Protein AF-A0A816BZ92-F1 (afdb_monomer_lite)

InterPro domains:
  IPR004875 DDE superfamily endonuclease domain [PF03184] (1-74)
  IPR050863 Centromere and Transposable Element-Derived Protein [PTHR19303] (2-108)

Organism: NCBI:txid392030

Sequence (137 aa):
MPPNTTSLIQPLDQGIIRTAKAHYRTQVMRKMLQAINDGTSIINYAKSIDILKALHMLKRAWFLVSPATIENCFRKAGFPVIDKTSNVNEMQMVLDVSEFDEAIQEEDFEAFVDCDKEAECFGNLTDDEICDSVKLN

Structure (mmCIF, N/CA/C/O backbone):
data_AF-A0A816BZ92-F1
#
_entry.id   AF-A0A816BZ92-F1
#
loop_
_atom_site.group_PDB
_atom_site.id
_atom_site.type_symbol
_atom_site.label_atom_id
_atom_site.label_alt_id
_atom_site.label_comp_id
_atom_site.label_asym_id
_atom_site.label_entity_id
_atom_site.label_seq_id
_atom_site.pdbx_PDB_ins_code
_atom_site.Cartn_x
_atom_site.Cartn_y
_atom_site.Cartn_z
_atom_site.occupancy
_atom_site.B_iso_or_equiv
_atom_site.auth_seq_id
_atom_site.auth_comp_id
_atom_site.auth_asym_id
_atom_site.auth_atom_id
_atom_site.pdbx_PDB_model_num
ATOM 1 N N . MET A 1 1 ? 24.038 0.242 -3.622 1.00 60.00 1 MET A N 1
ATOM 2 C CA . MET A 1 1 ? 23.561 1.275 -4.575 1.00 60.00 1 MET A CA 1
ATOM 3 C C . MET A 1 1 ? 24.402 2.530 -4.411 1.00 60.00 1 MET A C 1
ATOM 5 O O . MET A 1 1 ? 24.767 2.809 -3.274 1.00 60.00 1 MET A O 1
ATOM 9 N N . PRO A 1 2 ? 24.701 3.288 -5.482 1.00 72.12 2 PRO A N 1
ATOM 10 C CA . PRO A 1 2 ? 25.348 4.586 -5.334 1.00 72.12 2 PRO A CA 1
ATOM 11 C C . PRO A 1 2 ? 24.496 5.505 -4.439 1.00 72.12 2 PRO A C 1
ATOM 13 O O . PRO A 1 2 ? 23.262 5.472 -4.555 1.00 72.12 2 PRO A O 1
ATOM 16 N N . PRO A 1 3 ? 25.104 6.330 -3.572 1.00 68.12 3 PRO A N 1
ATOM 17 C CA . PRO A 1 3 ? 24.366 7.282 -2.745 1.00 68.12 3 PRO A CA 1
ATOM 18 C C . PRO A 1 3 ? 23.423 8.152 -3.592 1.00 68.12 3 PRO A C 1
ATOM 20 O O . PRO A 1 3 ? 23.765 8.540 -4.706 1.00 68.12 3 PRO A O 1
ATOM 23 N N . ASN A 1 4 ? 22.230 8.463 -3.072 1.00 71.50 4 ASN A N 1
ATOM 24 C CA . ASN A 1 4 ? 21.232 9.350 -3.700 1.00 71.50 4 ASN A CA 1
ATOM 25 C C . ASN A 1 4 ? 20.627 8.883 -5.041 1.00 71.50 4 ASN A C 1
ATOM 27 O O . ASN A 1 4 ? 19.987 9.673 -5.731 1.00 71.50 4 ASN A O 1
ATOM 31 N N . THR A 1 5 ? 20.769 7.607 -5.409 1.00 76.44 5 THR A N 1
ATOM 32 C CA . THR A 1 5 ? 20.191 7.068 -6.661 1.00 76.44 5 THR A CA 1
ATOM 33 C C . THR A 1 5 ? 18.916 6.250 -6.464 1.00 76.44 5 THR A C 1
ATOM 35 O O . THR A 1 5 ? 18.318 5.798 -7.440 1.00 76.44 5 THR A O 1
ATOM 38 N N . THR A 1 6 ? 18.458 6.090 -5.220 1.00 76.50 6 THR A N 1
ATOM 39 C CA . THR A 1 6 ? 17.289 5.278 -4.848 1.00 76.50 6 THR A CA 1
ATOM 40 C C . THR A 1 6 ? 16.041 5.641 -5.649 1.00 76.50 6 THR A C 1
ATOM 42 O O . THR A 1 6 ? 15.473 4.787 -6.323 1.00 76.50 6 THR A O 1
ATOM 45 N N . SER A 1 7 ? 15.692 6.928 -5.709 1.00 75.88 7 SER A N 1
ATOM 46 C CA . SER A 1 7 ? 14.534 7.411 -6.474 1.00 75.88 7 SER A CA 1
ATOM 47 C C . SER A 1 7 ? 14.661 7.243 -7.989 1.00 75.88 7 SER A C 1
ATOM 49 O O . SER A 1 7 ? 13.648 7.255 -8.683 1.00 75.88 7 SER A O 1
ATOM 51 N N . LEU A 1 8 ? 15.884 7.108 -8.508 1.00 77.69 8 LEU A N 1
ATOM 52 C CA . LEU A 1 8 ? 16.151 6.964 -9.936 1.00 77.69 8 LEU A CA 1
ATOM 53 C C . LEU A 1 8 ? 16.091 5.501 -10.368 1.00 77.69 8 LEU A C 1
ATOM 55 O O . LEU A 1 8 ? 15.481 5.199 -11.388 1.00 77.69 8 LEU A O 1
ATOM 59 N N . ILE A 1 9 ? 16.698 4.602 -9.595 1.00 83.50 9 ILE A N 1
ATOM 60 C CA . ILE A 1 9 ? 16.943 3.218 -10.018 1.00 83.50 9 ILE A CA 1
ATOM 61 C C . ILE A 1 9 ? 15.914 2.247 -9.422 1.00 83.50 9 ILE A C 1
ATOM 63 O O . ILE A 1 9 ? 15.698 1.179 -9.985 1.00 83.50 9 ILE A O 1
ATOM 67 N N . GLN A 1 10 ? 15.239 2.583 -8.315 1.00 89.06 10 GLN A N 1
ATOM 68 C CA . GLN A 1 10 ? 14.272 1.669 -7.698 1.00 89.06 10 GLN A CA 1
ATOM 69 C C . GLN A 1 10 ? 12.849 1.888 -8.243 1.00 89.06 10 GLN A C 1
ATOM 71 O O . GLN A 1 10 ? 12.252 2.943 -8.011 1.00 89.06 10 GLN A O 1
ATOM 76 N N . PRO A 1 11 ? 12.232 0.887 -8.908 1.00 89.81 11 PRO A N 1
ATOM 77 C CA . PRO A 1 11 ? 10.866 1.000 -9.432 1.00 89.81 11 PRO A CA 1
ATOM 78 C C . PRO A 1 11 ? 9.824 1.324 -8.355 1.00 89.81 11 PRO A C 1
ATOM 80 O O . PRO A 1 11 ? 8.824 1.993 -8.622 1.00 89.81 11 PRO A O 1
ATOM 83 N N . LEU A 1 12 ? 10.058 0.868 -7.121 1.00 93.12 12 LEU A N 1
ATOM 84 C CA . LEU A 1 12 ? 9.176 1.140 -5.991 1.00 93.12 12 LEU A CA 1
ATOM 85 C C . LEU A 1 12 ? 9.065 2.643 -5.693 1.00 93.12 12 LEU A C 1
ATOM 87 O O . LEU A 1 12 ? 7.954 3.151 -5.481 1.00 93.12 12 LEU A O 1
ATOM 91 N N . ASP A 1 13 ? 10.189 3.354 -5.775 1.00 92.94 13 ASP A N 1
ATOM 92 C CA . ASP A 1 13 ? 10.278 4.801 -5.578 1.00 92.94 13 ASP A CA 1
ATOM 93 C C . ASP A 1 13 ? 9.870 5.606 -6.819 1.00 92.94 13 ASP A C 1
ATOM 95 O O . ASP A 1 13 ? 9.495 6.774 -6.701 1.00 92.94 13 ASP A O 1
ATOM 99 N N . GLN A 1 14 ? 9.800 4.969 -7.993 1.00 92.50 14 GLN A N 1
ATOM 100 C CA . GLN A 1 14 ? 9.314 5.582 -9.239 1.00 92.50 14 GLN A CA 1
ATOM 101 C C . GLN A 1 14 ? 7.789 5.777 -9.303 1.00 92.50 14 GLN A C 1
ATOM 103 O O . GLN A 1 14 ? 7.260 6.311 -10.284 1.00 92.50 14 GLN A O 1
ATOM 108 N N . GLY A 1 15 ? 7.064 5.400 -8.246 1.00 93.75 15 GLY A N 1
ATOM 109 C CA . GLY A 1 15 ? 5.652 5.744 -8.084 1.00 93.75 15 GLY A CA 1
ATOM 110 C C . GLY A 1 15 ? 4.762 4.628 -7.554 1.00 93.75 15 GLY A C 1
ATOM 111 O O . GLY A 1 15 ? 3.620 4.919 -7.189 1.00 93.75 15 GLY A O 1
ATOM 112 N N . ILE A 1 16 ? 5.254 3.391 -7.448 1.00 96.31 16 ILE A N 1
ATOM 113 C CA . ILE A 1 16 ? 4.469 2.259 -6.928 1.00 96.31 16 ILE A CA 1
ATOM 114 C C . ILE A 1 16 ? 4.083 2.518 -5.466 1.00 96.31 16 ILE A C 1
ATOM 116 O O . ILE A 1 16 ? 2.893 2.540 -5.141 1.00 96.31 16 ILE A O 1
ATOM 120 N N . ILE A 1 17 ? 5.058 2.830 -4.599 1.00 95.56 17 ILE A N 1
ATOM 121 C CA . ILE A 1 17 ? 4.807 3.136 -3.178 1.00 95.56 17 ILE A CA 1
ATOM 122 C C . ILE A 1 17 ? 3.865 4.334 -3.043 1.00 95.56 17 ILE A C 1
ATOM 124 O O . ILE A 1 17 ? 2.924 4.318 -2.244 1.00 95.56 17 ILE A O 1
ATOM 128 N N . ARG A 1 18 ? 4.094 5.386 -3.838 1.00 96.19 18 ARG A N 1
ATOM 129 C CA . ARG A 1 18 ? 3.253 6.590 -3.837 1.00 96.19 18 ARG A CA 1
ATOM 130 C C . ARG A 1 18 ? 1.801 6.255 -4.183 1.00 96.19 18 ARG A C 1
ATOM 132 O O . ARG A 1 18 ? 0.893 6.732 -3.502 1.00 96.19 18 ARG A O 1
ATOM 139 N N . THR A 1 19 ? 1.587 5.444 -5.214 1.00 97.62 19 THR A N 1
ATOM 140 C CA . THR A 1 19 ? 0.253 5.065 -5.699 1.00 97.62 19 THR A CA 1
ATOM 141 C C . THR A 1 19 ? -0.470 4.184 -4.681 1.00 97.62 19 THR A C 1
ATOM 143 O O . THR A 1 19 ? -1.610 4.478 -4.320 1.00 97.62 19 THR A O 1
ATOM 146 N N . ALA A 1 20 ? 0.213 3.183 -4.119 1.00 97.81 20 ALA A N 1
ATOM 147 C CA . ALA A 1 20 ? -0.335 2.341 -3.057 1.00 97.81 20 ALA A CA 1
ATOM 148 C C . ALA A 1 20 ? -0.733 3.168 -1.817 1.00 97.81 20 ALA A C 1
ATOM 150 O O . ALA A 1 20 ? -1.857 3.053 -1.324 1.00 97.81 20 ALA A O 1
ATOM 151 N N . LYS A 1 21 ? 0.137 4.083 -1.355 1.00 97.50 21 LYS A N 1
ATOM 152 C CA . LYS A 1 21 ? -0.165 5.000 -0.236 1.00 97.50 21 LYS A CA 1
ATOM 153 C C . LYS A 1 21 ? -1.371 5.895 -0.533 1.00 97.50 21 LYS A C 1
ATOM 155 O O . LYS A 1 21 ? -2.189 6.126 0.360 1.00 97.50 21 LYS A O 1
ATOM 160 N N . ALA A 1 22 ? -1.499 6.397 -1.762 1.00 98.19 22 ALA A N 1
ATOM 161 C CA . ALA A 1 22 ? -2.643 7.207 -2.169 1.00 98.19 22 ALA A CA 1
ATOM 162 C C . ALA A 1 22 ? -3.949 6.402 -2.093 1.00 98.19 22 ALA A C 1
ATOM 164 O O . ALA A 1 22 ? -4.893 6.841 -1.435 1.00 98.19 22 ALA A O 1
ATOM 165 N N . HIS A 1 23 ? -3.979 5.196 -2.669 1.00 98.38 23 HIS A N 1
ATOM 166 C CA . HIS A 1 23 ? -5.149 4.320 -2.599 1.00 98.38 23 HIS A CA 1
ATOM 167 C C . HIS A 1 23 ? -5.511 3.939 -1.164 1.00 98.38 23 HIS A C 1
ATOM 169 O O . HIS A 1 23 ? -6.688 4.001 -0.808 1.00 98.38 23 HIS A O 1
ATOM 175 N N . TYR A 1 24 ? -4.525 3.620 -0.322 1.00 98.25 24 TYR A N 1
ATOM 176 C CA . TYR A 1 24 ? -4.748 3.332 1.094 1.00 98.25 24 TYR A CA 1
ATOM 177 C C . TYR A 1 24 ? -5.433 4.507 1.803 1.00 98.25 24 TYR A C 1
ATOM 179 O O . TYR A 1 24 ? -6.480 4.335 2.426 1.00 98.25 24 TYR A O 1
ATOM 187 N N . ARG A 1 25 ? -4.906 5.729 1.640 1.00 97.38 25 ARG A N 1
ATOM 188 C CA . ARG A 1 25 ? -5.496 6.942 2.231 1.00 97.38 25 ARG A CA 1
ATOM 189 C C . ARG A 1 25 ? -6.922 7.182 1.735 1.00 97.38 25 ARG A C 1
ATOM 191 O O . ARG A 1 25 ? -7.786 7.533 2.533 1.00 97.38 25 ARG A O 1
ATOM 198 N N . THR A 1 26 ? -7.200 6.945 0.452 1.00 97.31 26 THR A N 1
ATOM 199 C CA . THR A 1 26 ? -8.569 7.024 -0.080 1.00 97.31 26 THR A CA 1
ATOM 200 C C . THR A 1 26 ? -9.500 6.004 0.580 1.00 97.31 26 THR A C 1
ATOM 202 O O . THR A 1 26 ? -10.643 6.342 0.881 1.00 97.31 26 THR A O 1
ATOM 205 N N . GLN A 1 27 ? -9.045 4.771 0.827 1.00 95.94 27 GLN A N 1
ATOM 206 C CA . GLN A 1 27 ? -9.847 3.757 1.526 1.00 95.94 27 GLN A CA 1
ATOM 207 C C . GLN A 1 27 ? -10.151 4.170 2.969 1.00 95.94 27 GLN A C 1
ATOM 209 O O . GLN A 1 27 ? -11.310 4.110 3.377 1.00 95.94 27 GLN A O 1
ATOM 214 N N . VAL A 1 28 ? -9.146 4.660 3.705 1.00 95.69 28 VAL A N 1
ATOM 215 C CA . VAL A 1 28 ? -9.327 5.183 5.069 1.00 95.69 28 VAL A CA 1
ATOM 216 C C . VAL A 1 28 ? -10.387 6.286 5.083 1.00 95.69 28 VAL A C 1
ATOM 218 O O . VAL A 1 28 ? -11.333 6.208 5.861 1.00 95.69 28 VAL A O 1
ATOM 221 N N . MET A 1 29 ? -10.287 7.262 4.176 1.00 95.81 29 MET A N 1
ATOM 222 C CA . MET A 1 29 ? -11.245 8.371 4.093 1.00 95.81 29 MET A CA 1
ATOM 223 C C . MET A 1 29 ? -12.661 7.902 3.753 1.00 95.81 29 MET A C 1
ATOM 225 O O . MET A 1 29 ? -13.619 8.340 4.381 1.00 95.81 29 MET A O 1
ATOM 229 N N . ARG A 1 30 ? -12.814 6.970 2.804 1.00 95.25 30 ARG A N 1
ATOM 230 C CA . ARG A 1 30 ? -14.126 6.394 2.469 1.00 95.25 30 ARG A CA 1
ATOM 231 C C . ARG A 1 30 ? -14.765 5.704 3.667 1.00 95.25 30 ARG A C 1
ATOM 233 O O . ARG A 1 30 ? -15.953 5.886 3.910 1.00 95.25 30 ARG A O 1
ATOM 240 N N . LYS A 1 31 ? -13.982 4.934 4.421 1.00 94.44 31 LYS A N 1
ATOM 241 C CA . LYS A 1 31 ? -14.478 4.245 5.612 1.00 94.44 31 LYS A CA 1
ATOM 242 C C . LYS A 1 31 ? -14.788 5.203 6.759 1.00 94.44 31 LYS A C 1
ATOM 244 O O . LYS A 1 31 ? -15.788 5.006 7.434 1.00 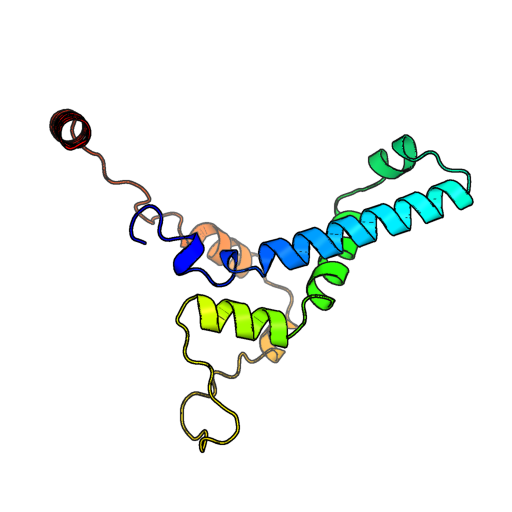94.44 31 LYS A O 1
ATOM 249 N N . MET A 1 32 ? -13.996 6.261 6.930 1.00 95.00 32 MET A N 1
ATOM 250 C CA . MET A 1 32 ? -14.304 7.341 7.871 1.00 95.00 32 MET A CA 1
ATOM 251 C C . MET A 1 32 ? -15.631 8.021 7.532 1.00 95.00 32 MET A C 1
ATOM 253 O O . MET A 1 32 ? -16.467 8.172 8.412 1.00 95.00 32 MET A O 1
ATOM 257 N N . LEU A 1 33 ? -15.852 8.384 6.265 1.00 95.94 33 LEU A N 1
ATOM 258 C CA . LEU A 1 33 ? -17.114 8.983 5.818 1.00 95.94 33 LEU A CA 1
ATOM 259 C C . LEU A 1 33 ? -18.306 8.048 6.044 1.00 95.94 33 LEU A C 1
ATOM 261 O O . LEU A 1 33 ? -19.353 8.4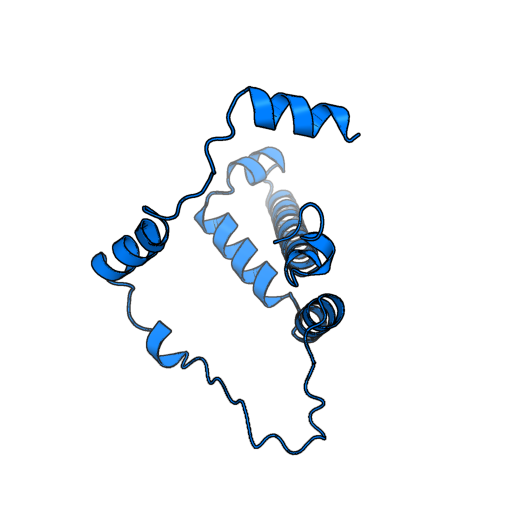92 6.506 1.00 95.94 33 LEU A O 1
ATOM 265 N N . GLN A 1 34 ? -18.135 6.753 5.765 1.00 95.44 34 GLN A N 1
ATOM 266 C CA . GLN A 1 34 ? -19.153 5.746 6.057 1.00 95.44 34 GLN A CA 1
ATOM 267 C C . GLN A 1 34 ? -19.463 5.691 7.561 1.00 95.44 34 GLN A C 1
ATOM 269 O O . GL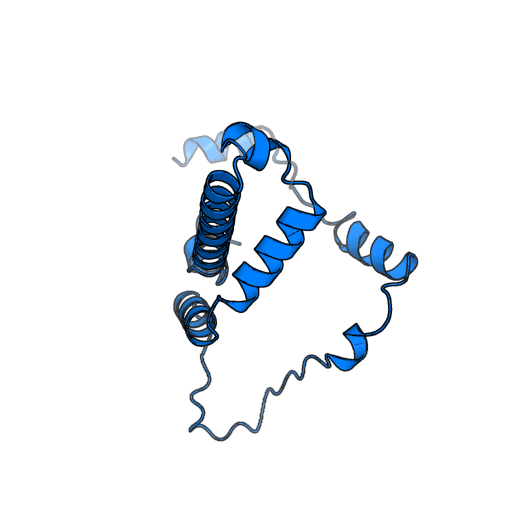N A 1 34 ? -20.620 5.772 7.948 1.00 95.44 34 GLN A O 1
ATOM 274 N N . ALA A 1 35 ? -18.435 5.653 8.410 1.00 94.19 35 ALA A N 1
ATOM 275 C CA . ALA A 1 35 ? -18.604 5.610 9.857 1.00 94.19 35 ALA A CA 1
ATOM 276 C C . ALA A 1 35 ? -19.329 6.848 10.412 1.00 94.19 35 ALA 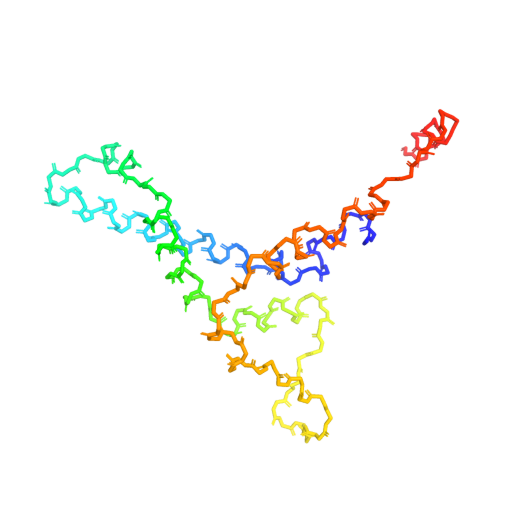A C 1
ATOM 278 O O . ALA A 1 35 ? -20.136 6.710 11.325 1.00 94.19 35 ALA A O 1
ATOM 279 N N . ILE A 1 36 ? -19.088 8.037 9.843 1.00 95.56 36 ILE A N 1
ATOM 280 C CA . ILE A 1 36 ? -19.830 9.261 10.193 1.00 95.56 36 ILE A CA 1
ATOM 281 C C . ILE A 1 36 ? -21.316 9.104 9.879 1.00 95.56 36 ILE A C 1
ATOM 283 O O . ILE A 1 36 ? -22.147 9.436 10.722 1.00 95.56 36 ILE A O 1
ATOM 287 N N . ASN A 1 37 ? -21.650 8.588 8.693 1.00 95.81 37 ASN A N 1
ATOM 288 C CA . ASN A 1 37 ? -23.042 8.336 8.317 1.00 95.81 37 ASN A CA 1
ATOM 289 C C . ASN A 1 37 ? -23.707 7.315 9.253 1.00 95.81 37 ASN A C 1
ATOM 291 O O . ASN A 1 37 ? -24.890 7.445 9.551 1.00 95.81 37 ASN A O 1
ATOM 295 N N . ASP A 1 38 ? -22.928 6.363 9.768 1.00 95.06 38 ASP A N 1
ATOM 296 C CA . ASP A 1 38 ? -23.365 5.359 10.741 1.00 95.06 38 ASP A CA 1
ATOM 297 C C . ASP A 1 38 ? -23.360 5.890 12.199 1.00 95.06 38 ASP A C 1
ATOM 299 O O . ASP A 1 38 ? -23.573 5.132 13.145 1.00 95.06 38 ASP A O 1
ATOM 303 N N . GLY A 1 39 ? -23.108 7.189 12.414 1.00 95.06 39 GLY A N 1
ATOM 304 C CA . GLY A 1 39 ? -23.163 7.851 13.726 1.00 95.06 39 GLY A CA 1
ATOM 305 C C . GLY A 1 39 ? -21.872 7.790 14.553 1.00 95.06 39 GLY A C 1
ATOM 306 O O . GLY A 1 39 ? -21.850 8.215 15.708 1.00 95.06 39 GLY A O 1
ATOM 307 N N . THR A 1 40 ? -20.772 7.294 13.985 1.00 95.31 40 THR A N 1
ATOM 308 C CA . THR A 1 40 ? -19.458 7.228 14.640 1.00 95.31 40 THR A CA 1
ATOM 309 C C . THR A 1 40 ? -18.608 8.450 14.289 1.00 95.31 40 THR A C 1
ATOM 311 O O . THR A 1 40 ? -18.429 8.794 13.124 1.00 95.31 40 THR A O 1
ATOM 314 N N . SER A 1 41 ? -18.003 9.102 15.286 1.00 94.56 41 SER A N 1
ATOM 315 C CA . SER A 1 41 ? -17.101 10.234 15.028 1.00 94.56 41 SER A CA 1
ATOM 316 C C . SER A 1 41 ? -15.820 9.804 14.297 1.00 94.56 41 SER A C 1
ATOM 318 O O . SER A 1 41 ? -15.318 8.695 14.492 1.00 94.56 41 SER A O 1
ATOM 320 N N . ILE A 1 42 ? -15.224 10.716 13.518 1.00 93.25 42 ILE A N 1
ATOM 321 C CA . ILE A 1 42 ? -13.950 10.476 12.810 1.00 93.25 42 ILE A CA 1
ATOM 322 C C . ILE A 1 42 ? -12.854 10.015 13.777 1.00 93.25 42 ILE A C 1
ATOM 324 O O . ILE A 1 42 ? -12.109 9.087 13.472 1.00 93.25 42 ILE A O 1
ATOM 328 N N . ILE A 1 43 ? -12.768 10.650 14.950 1.00 94.56 43 ILE A N 1
ATOM 329 C CA . ILE A 1 43 ? -11.748 10.353 15.964 1.00 94.56 43 ILE A CA 1
ATOM 330 C C . ILE A 1 43 ? -11.930 8.930 16.502 1.00 94.56 43 ILE A C 1
ATOM 332 O O . ILE A 1 43 ? -10.954 8.191 16.625 1.00 94.56 43 ILE A O 1
ATOM 336 N N . ASN A 1 44 ? -13.170 8.528 16.792 1.00 94.62 44 ASN A N 1
ATOM 337 C CA . ASN A 1 44 ? -13.462 7.187 17.298 1.00 94.62 44 ASN A CA 1
ATOM 338 C C . ASN A 1 44 ? -13.202 6.128 16.227 1.00 94.62 44 ASN A C 1
ATOM 340 O O . ASN A 1 44 ? -12.582 5.106 16.519 1.00 94.62 44 ASN A O 1
ATOM 344 N N . TYR A 1 45 ? -13.592 6.397 14.978 1.00 95.12 45 TYR A N 1
ATOM 345 C CA . TYR A 1 45 ? -13.284 5.495 13.875 1.00 95.12 45 TYR A CA 1
ATOM 346 C C . TYR A 1 45 ? -11.770 5.348 13.678 1.00 95.12 45 TYR A C 1
ATOM 348 O O . TYR A 1 45 ? -11.285 4.221 13.597 1.00 95.12 45 TYR A O 1
ATOM 356 N N . ALA A 1 46 ? -11.013 6.452 13.664 1.00 93.56 46 ALA A N 1
ATOM 357 C CA . ALA A 1 46 ? -9.557 6.434 13.510 1.00 93.56 46 ALA A CA 1
ATOM 358 C C . ALA A 1 46 ? -8.874 5.563 14.575 1.00 93.56 46 ALA A C 1
ATOM 360 O O . ALA A 1 46 ? -8.019 4.748 14.243 1.00 93.56 46 ALA A O 1
ATOM 361 N N . LYS A 1 47 ? -9.299 5.686 15.840 1.00 95.56 47 LYS A N 1
ATOM 362 C CA . LYS A 1 47 ? -8.797 4.867 16.956 1.00 95.56 47 LYS A CA 1
ATOM 363 C C . LYS A 1 47 ? -9.167 3.387 16.843 1.00 95.56 47 LYS A C 1
ATOM 365 O O . LYS A 1 47 ? -8.498 2.554 17.437 1.00 95.56 47 LYS A O 1
ATOM 370 N N . SER A 1 48 ? -10.221 3.058 16.098 1.00 95.06 48 SER A N 1
ATOM 371 C CA . SER A 1 48 ? -10.672 1.677 15.898 1.00 95.06 48 SER A CA 1
ATOM 372 C C . SER A 1 48 ? -9.909 0.926 14.800 1.00 95.06 48 SER A C 1
ATOM 374 O O . SER A 1 48 ? -10.180 -0.258 14.589 1.00 95.06 48 SER A O 1
ATOM 376 N N . ILE A 1 49 ? -9.021 1.597 14.054 1.00 95.69 49 ILE A N 1
ATOM 377 C CA . ILE A 1 49 ? -8.224 0.967 12.996 1.00 95.69 49 ILE A CA 1
ATOM 378 C C . ILE A 1 49 ? -7.109 0.145 13.650 1.00 95.69 49 ILE A C 1
ATOM 380 O O . ILE A 1 49 ? -6.060 0.670 14.011 1.00 95.69 49 ILE A O 1
ATOM 384 N N . ASP A 1 50 ? -7.354 -1.153 13.787 1.00 96.56 50 ASP A N 1
ATOM 385 C CA . ASP A 1 50 ? -6.358 -2.150 14.169 1.00 96.56 50 ASP A CA 1
ATOM 386 C C . ASP A 1 50 ? -5.510 -2.613 12.964 1.00 96.56 50 ASP A C 1
ATOM 388 O O . ASP A 1 50 ? -5.753 -2.237 11.808 1.00 96.56 50 ASP A O 1
ATOM 392 N N . ILE A 1 51 ? -4.498 -3.444 13.238 1.00 97.50 51 ILE A N 1
ATOM 393 C CA . ILE A 1 51 ? -3.582 -3.984 12.222 1.00 97.50 51 ILE A CA 1
ATOM 394 C C . ILE A 1 51 ? -4.347 -4.788 11.162 1.00 97.50 51 ILE A C 1
ATOM 396 O O . ILE A 1 51 ? -4.065 -4.646 9.975 1.00 97.50 51 ILE A O 1
ATOM 400 N N . LEU A 1 52 ? -5.353 -5.576 11.550 1.00 96.19 52 LEU A N 1
ATOM 401 C CA . LEU A 1 52 ? -6.127 -6.393 10.613 1.00 96.19 52 LEU A CA 1
ATOM 402 C C . LEU A 1 52 ? -6.908 -5.521 9.616 1.00 96.19 52 LEU A C 1
ATOM 404 O O . LEU A 1 52 ? -6.893 -5.768 8.408 1.00 96.19 52 LEU A O 1
ATOM 408 N N . LYS A 1 53 ? -7.562 -4.457 10.090 1.00 95.44 53 LYS A N 1
ATOM 409 C CA . LYS A 1 53 ? -8.238 -3.472 9.234 1.00 95.44 53 LYS A CA 1
ATOM 410 C C . LYS A 1 53 ? -7.244 -2.748 8.335 1.00 95.44 53 LYS A C 1
ATOM 412 O O . LYS A 1 53 ? -7.527 -2.567 7.148 1.00 95.44 53 LYS A O 1
ATOM 417 N N . ALA A 1 54 ? -6.091 -2.351 8.873 1.00 96.38 54 ALA A N 1
ATOM 418 C CA . ALA A 1 54 ? -5.032 -1.718 8.095 1.00 96.38 54 ALA A CA 1
ATOM 419 C C . ALA A 1 54 ? -4.531 -2.637 6.968 1.00 96.38 54 ALA A C 1
ATOM 421 O O . ALA A 1 54 ? -4.459 -2.197 5.821 1.00 96.38 54 ALA A O 1
ATOM 422 N N . LEU A 1 55 ? -4.293 -3.921 7.253 1.00 97.38 55 LEU A N 1
ATOM 423 C CA . LEU A 1 55 ? -3.888 -4.923 6.264 1.00 97.38 55 LEU A CA 1
ATOM 424 C C . LEU A 1 55 ? -4.949 -5.126 5.181 1.00 97.38 55 LEU A C 1
ATOM 426 O O . LEU A 1 55 ? -4.617 -5.135 3.998 1.00 97.38 55 LEU A O 1
ATOM 430 N N . HIS A 1 56 ? -6.233 -5.203 5.538 1.00 96.81 56 HIS A N 1
ATOM 431 C CA . HIS A 1 56 ? -7.306 -5.280 4.542 1.00 96.81 56 HIS A CA 1
ATOM 432 C C . HIS A 1 56 ? -7.357 -4.043 3.632 1.00 96.81 56 HIS A C 1
ATOM 434 O O . HIS A 1 56 ? -7.523 -4.170 2.414 1.00 96.81 56 HIS A O 1
ATOM 440 N N . MET A 1 57 ? -7.188 -2.842 4.196 1.00 97.19 57 MET A N 1
ATOM 441 C CA . MET A 1 57 ? -7.127 -1.603 3.415 1.00 97.19 57 MET A CA 1
ATOM 442 C C . MET A 1 57 ? -5.884 -1.555 2.522 1.00 97.19 57 MET A C 1
ATOM 444 O O . MET A 1 57 ? -5.985 -1.117 1.376 1.00 97.19 57 MET A O 1
ATOM 448 N N . LEU A 1 58 ? -4.736 -2.034 3.009 1.00 97.31 58 LEU A N 1
ATOM 449 C CA . LEU A 1 58 ? -3.491 -2.110 2.248 1.00 97.31 58 LEU A CA 1
ATOM 450 C C . LEU A 1 58 ? -3.593 -3.121 1.104 1.00 97.31 58 LEU A C 1
ATOM 452 O O . LEU A 1 58 ? -3.277 -2.772 -0.029 1.00 97.31 58 LEU A O 1
ATOM 456 N N . LYS A 1 59 ? -4.125 -4.321 1.365 1.00 97.31 59 LYS A N 1
ATOM 457 C CA . LYS A 1 59 ? -4.424 -5.333 0.343 1.00 97.31 59 LYS A CA 1
ATOM 458 C C . LYS A 1 59 ? -5.272 -4.718 -0.765 1.00 97.31 59 LYS A C 1
ATOM 460 O O . LYS A 1 59 ? -4.897 -4.754 -1.932 1.00 97.31 59 LYS A O 1
ATOM 465 N N . ARG A 1 60 ? -6.386 -4.069 -0.405 1.00 96.19 60 ARG A N 1
ATOM 466 C CA . ARG A 1 60 ? -7.257 -3.383 -1.374 1.00 96.19 60 ARG A CA 1
ATOM 467 C C . ARG A 1 60 ? -6.512 -2.288 -2.141 1.00 96.19 60 ARG A C 1
ATOM 469 O O . ARG A 1 60 ? -6.735 -2.143 -3.336 1.00 96.19 60 ARG A O 1
ATOM 476 N N . ALA A 1 61 ? -5.670 -1.510 -1.468 1.00 97.56 61 ALA A N 1
ATOM 477 C CA . ALA A 1 61 ? -4.889 -0.448 -2.089 1.00 97.56 61 ALA A CA 1
ATOM 478 C C . ALA A 1 61 ? -3.870 -0.984 -3.102 1.00 97.56 61 ALA A C 1
ATOM 480 O O . ALA A 1 61 ? -3.737 -0.401 -4.174 1.00 97.56 61 ALA A O 1
ATOM 481 N N . TRP A 1 62 ? -3.211 -2.101 -2.788 1.00 97.50 62 TRP A N 1
ATOM 482 C CA . TRP A 1 62 ? -2.285 -2.791 -3.682 1.00 97.50 62 TRP A CA 1
ATOM 483 C C . TRP A 1 62 ? -2.984 -3.293 -4.948 1.00 97.50 62 TRP A C 1
ATOM 485 O O . TRP A 1 62 ? -2.542 -2.979 -6.046 1.00 97.50 62 TRP A O 1
ATOM 495 N N . PHE A 1 63 ? -4.143 -3.947 -4.812 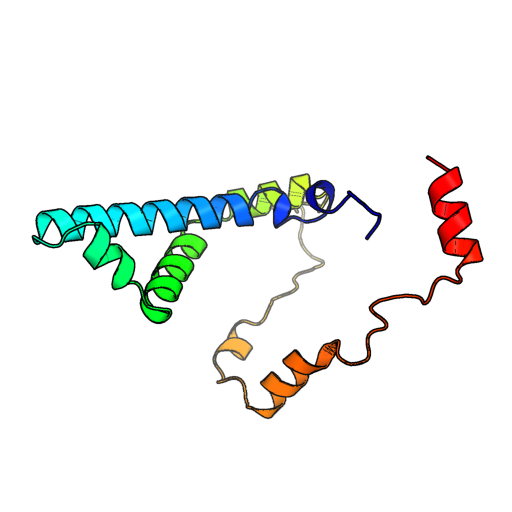1.00 96.94 63 PHE A N 1
ATOM 496 C CA . PHE A 1 63 ? -4.942 -4.404 -5.962 1.00 96.94 63 PHE A CA 1
ATOM 497 C C . PHE A 1 63 ? -5.436 -3.275 -6.880 1.00 96.94 63 PHE A C 1
ATOM 499 O O . PHE A 1 63 ? -5.820 -3.535 -8.016 1.00 96.94 63 PHE A O 1
ATOM 506 N N . LEU A 1 64 ? -5.471 -2.030 -6.397 1.00 96.75 64 LEU A N 1
ATOM 507 C CA . LEU A 1 64 ? -5.841 -0.868 -7.207 1.00 96.75 64 LEU A CA 1
ATOM 508 C C . LEU A 1 64 ? -4.655 -0.273 -7.977 1.00 96.75 64 LEU A C 1
ATOM 510 O O . LEU A 1 64 ? -4.877 0.508 -8.903 1.00 96.75 64 LEU A 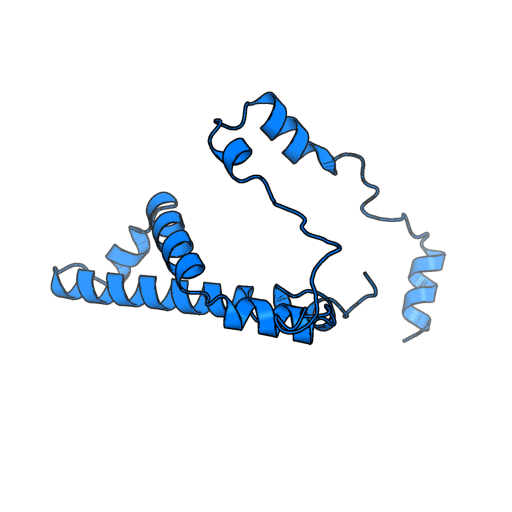O 1
ATOM 514 N N . VAL A 1 65 ? -3.416 -0.634 -7.629 1.00 96.62 65 VAL A N 1
ATOM 515 C CA . VAL A 1 65 ? -2.241 -0.249 -8.413 1.00 96.62 65 VAL A CA 1
ATOM 516 C C . VAL A 1 65 ? -2.308 -0.986 -9.748 1.00 96.62 65 VAL A C 1
ATOM 518 O O . VAL A 1 65 ? -2.223 -2.209 -9.806 1.00 96.62 65 VAL A O 1
ATOM 521 N N . SER A 1 66 ? -2.494 -0.237 -10.834 1.00 95.50 66 SER A N 1
ATOM 522 C CA . SER A 1 66 ? -2.676 -0.851 -12.148 1.00 95.50 66 SER A CA 1
ATOM 523 C C . SER A 1 66 ? -1.373 -1.481 -12.667 1.00 95.50 66 SER A C 1
ATOM 525 O O . SER A 1 66 ? -0.297 -0.919 -12.431 1.00 95.50 66 SER A O 1
ATOM 527 N N . PRO A 1 67 ? -1.445 -2.572 -13.453 1.00 94.62 67 PRO A N 1
ATOM 528 C CA . PRO A 1 67 ? -0.272 -3.131 -14.126 1.00 94.62 67 PRO A CA 1
ATOM 529 C C . PRO A 1 67 ? 0.480 -2.093 -14.969 1.00 94.62 67 PRO A C 1
ATOM 531 O O . PRO A 1 67 ? 1.702 -2.026 -14.910 1.00 94.62 67 PRO A O 1
ATOM 534 N N . ALA A 1 68 ? -0.243 -1.201 -15.657 1.00 93.75 68 ALA A N 1
ATOM 535 C CA . ALA A 1 68 ? 0.353 -0.110 -16.428 1.00 93.75 68 ALA A CA 1
ATOM 536 C C . ALA A 1 68 ? 1.147 0.871 -15.545 1.00 93.75 68 ALA A C 1
ATOM 538 O O . ALA A 1 68 ? 2.190 1.378 -15.949 1.00 93.75 68 ALA A O 1
ATOM 539 N N . THR A 1 69 ? 0.681 1.150 -14.322 1.00 94.69 69 THR A N 1
ATOM 540 C CA . THR A 1 69 ? 1.439 1.959 -13.355 1.00 94.69 69 THR A CA 1
ATOM 541 C C . THR A 1 69 ? 2.753 1.277 -12.995 1.00 94.69 69 THR A C 1
ATOM 543 O O . THR A 1 69 ? 3.785 1.944 -12.994 1.00 94.69 69 THR A O 1
ATOM 546 N N . ILE A 1 70 ? 2.722 -0.029 -12.723 1.00 94.31 70 ILE A N 1
ATOM 547 C CA . ILE A 1 70 ? 3.911 -0.819 -12.383 1.00 94.31 70 ILE A CA 1
ATOM 548 C C . ILE A 1 70 ? 4.894 -0.805 -13.558 1.00 94.31 70 ILE A C 1
ATOM 550 O O . ILE A 1 70 ? 6.029 -0.369 -13.392 1.00 94.31 70 ILE A O 1
ATOM 554 N N . GLU A 1 71 ? 4.437 -1.162 -14.756 1.00 93.62 71 GLU A N 1
ATOM 555 C CA . GLU A 1 71 ? 5.238 -1.167 -15.986 1.00 93.62 71 GLU A CA 1
ATOM 556 C C . GLU A 1 71 ? 5.914 0.190 -16.240 1.00 93.62 71 GLU A C 1
ATOM 558 O O . GLU A 1 71 ? 7.119 0.270 -16.478 1.00 93.62 71 GLU A O 1
ATOM 563 N N . ASN A 1 72 ? 5.167 1.287 -16.096 1.00 92.62 72 ASN A N 1
ATOM 564 C CA . ASN A 1 72 ? 5.704 2.636 -16.249 1.00 92.62 72 ASN A CA 1
ATOM 565 C C . ASN A 1 72 ? 6.775 2.977 -15.203 1.00 92.62 72 ASN A C 1
ATOM 567 O O . ASN A 1 72 ? 7.723 3.693 -15.525 1.00 92.62 72 ASN A O 1
ATOM 571 N N . CYS A 1 73 ? 6.635 2.493 -13.966 1.00 94.12 73 CYS A N 1
ATOM 572 C CA . CYS A 1 73 ? 7.626 2.709 -12.910 1.00 94.12 73 CYS A CA 1
ATOM 573 C C . CYS A 1 73 ? 8.916 1.924 -13.184 1.00 94.12 73 CYS A C 1
ATOM 575 O O . CYS A 1 73 ? 10.001 2.485 -13.058 1.00 94.12 73 CYS A O 1
ATOM 577 N N . PHE A 1 74 ? 8.805 0.670 -13.629 1.00 93.50 74 PHE A N 1
ATOM 578 C CA . PHE A 1 74 ? 9.953 -0.144 -14.043 1.00 93.50 74 PHE A CA 1
ATOM 579 C C . PHE A 1 74 ? 10.675 0.471 -15.246 1.00 93.50 74 PHE A C 1
ATOM 581 O O . PHE A 1 74 ? 11.891 0.646 -15.214 1.00 93.50 74 PHE A O 1
ATOM 588 N N . ARG A 1 75 ? 9.929 0.921 -16.258 1.00 91.75 75 ARG A N 1
ATOM 589 C CA . ARG A 1 75 ? 10.497 1.625 -17.414 1.00 91.75 75 ARG A CA 1
ATOM 590 C C . ARG A 1 75 ? 11.270 2.881 -17.016 1.00 91.75 75 ARG A C 1
ATOM 592 O O . ARG A 1 75 ? 12.358 3.122 -17.527 1.00 91.75 75 ARG A O 1
ATOM 599 N N . LYS A 1 76 ? 10.733 3.679 -16.086 1.00 90.50 76 LYS A N 1
ATOM 600 C CA . LYS A 1 76 ? 11.418 4.876 -15.561 1.00 90.50 76 LYS A CA 1
ATOM 601 C C . LYS A 1 76 ? 12.674 4.551 -14.760 1.00 90.50 76 LYS A C 1
ATOM 603 O O . LYS A 1 76 ? 13.619 5.328 -14.805 1.00 90.50 76 LYS A O 1
ATOM 608 N N . ALA A 1 77 ? 12.683 3.416 -14.069 1.00 91.31 77 ALA A N 1
ATOM 609 C CA . ALA A 1 77 ? 13.851 2.899 -13.366 1.00 91.31 77 ALA A CA 1
ATOM 610 C C . ALA A 1 77 ? 14.922 2.299 -14.302 1.00 91.31 77 ALA A C 1
ATOM 612 O O . ALA A 1 77 ? 15.951 1.830 -13.826 1.00 91.31 77 ALA A O 1
ATOM 613 N N . GLY A 1 78 ? 14.702 2.322 -15.622 1.00 89.62 78 GLY A N 1
ATOM 614 C CA . GLY A 1 78 ? 15.657 1.838 -16.620 1.00 89.62 78 GLY A CA 1
ATOM 615 C C . GLY A 1 78 ? 15.509 0.358 -16.971 1.00 89.62 78 GLY A C 1
ATOM 616 O O . GLY A 1 78 ? 16.351 -0.173 -17.690 1.00 89.62 78 GLY A O 1
ATOM 617 N N . PHE A 1 79 ? 14.451 -0.313 -16.504 1.00 87.69 79 PHE A N 1
ATOM 618 C CA . PHE A 1 79 ? 14.196 -1.702 -16.872 1.00 87.69 79 PHE A CA 1
ATOM 619 C C . PHE A 1 79 ? 13.615 -1.784 -18.292 1.00 87.69 79 PHE A C 1
ATOM 621 O O . PHE A 1 79 ? 12.698 -1.020 -18.624 1.00 87.69 79 PHE A O 1
ATOM 628 N N . PRO A 1 80 ? 14.105 -2.712 -19.132 1.00 80.94 80 PRO A N 1
ATOM 629 C CA . PRO A 1 80 ? 13.545 -2.930 -20.455 1.00 80.94 80 PRO A CA 1
ATOM 630 C C . PRO A 1 80 ? 12.132 -3.501 -20.316 1.00 80.94 80 PRO A C 1
ATOM 632 O O . PRO A 1 80 ? 11.923 -4.536 -19.686 1.00 80.94 80 PRO A O 1
ATOM 635 N N . VAL A 1 81 ? 11.150 -2.825 -20.906 1.00 68.56 81 VAL A N 1
ATOM 636 C CA . VAL A 1 81 ? 9.798 -3.371 -21.041 1.00 68.56 81 VAL A CA 1
ATOM 637 C C . VAL A 1 81 ? 9.745 -4.109 -22.370 1.00 68.56 81 VAL A C 1
ATOM 639 O O . VAL A 1 81 ? 9.986 -3.514 -23.418 1.00 68.56 81 VAL A O 1
ATOM 642 N N . ILE A 1 82 ? 9.477 -5.412 -22.322 1.00 67.19 82 ILE A N 1
ATOM 643 C CA . ILE A 1 82 ? 9.333 -6.234 -23.523 1.00 67.19 82 ILE A CA 1
ATOM 644 C C . ILE A 1 82 ? 8.015 -5.839 -24.197 1.00 67.19 82 ILE A C 1
ATOM 646 O O . ILE A 1 82 ? 6.935 -6.154 -23.695 1.00 67.19 82 ILE A O 1
ATOM 650 N N . ASP A 1 83 ? 8.098 -5.147 -25.334 1.00 62.56 83 ASP A N 1
ATOM 651 C CA . ASP A 1 83 ? 6.941 -4.946 -26.204 1.00 62.56 83 ASP A CA 1
ATOM 652 C C . ASP A 1 83 ? 6.430 -6.317 -26.657 1.00 62.56 83 ASP A C 1
ATOM 654 O O . ASP A 1 83 ? 7.168 -7.115 -27.237 1.00 62.56 83 ASP A O 1
ATOM 658 N N . LYS A 1 84 ? 5.142 -6.590 -26.423 1.00 57.62 84 LYS A N 1
ATOM 659 C CA . LYS A 1 84 ? 4.480 -7.873 -26.737 1.00 57.62 84 LYS A CA 1
ATOM 660 C C . LYS A 1 84 ? 4.486 -8.246 -28.232 1.00 57.62 84 LYS A C 1
ATOM 662 O O . LYS A 1 84 ? 3.966 -9.294 -28.599 1.00 57.62 84 LYS A O 1
ATOM 667 N N . THR A 1 85 ? 5.033 -7.396 -29.097 1.00 51.41 85 THR A N 1
ATOM 668 C CA . THR A 1 85 ? 5.246 -7.637 -30.533 1.00 51.41 85 THR A CA 1
ATOM 669 C C . THR A 1 85 ? 6.610 -8.247 -30.859 1.00 51.41 85 THR A C 1
ATOM 671 O O . THR A 1 85 ? 6.826 -8.661 -31.996 1.00 51.41 85 THR A O 1
ATOM 674 N N . SER A 1 86 ? 7.524 -8.329 -29.893 1.00 50.34 86 SER A N 1
ATOM 675 C CA . SER A 1 86 ? 8.811 -9.005 -30.054 1.00 50.34 86 SER A CA 1
ATOM 676 C C . SER A 1 86 ? 8.667 -10.465 -29.640 1.00 50.34 86 SER A C 1
ATOM 678 O O . SER A 1 86 ? 8.146 -10.763 -28.573 1.00 50.34 86 SER A O 1
ATOM 680 N N . ASN A 1 87 ? 9.093 -11.375 -30.513 1.00 51.69 87 ASN A N 1
ATOM 681 C CA . ASN A 1 87 ? 9.017 -12.826 -30.350 1.00 51.69 87 ASN A CA 1
ATOM 682 C C . ASN A 1 87 ? 9.714 -13.258 -29.040 1.00 51.69 87 ASN A C 1
ATOM 684 O O . ASN A 1 87 ? 10.942 -13.318 -28.977 1.00 51.69 87 ASN A O 1
ATOM 688 N N . VAL A 1 88 ? 8.937 -13.477 -27.973 1.00 47.53 88 VAL A N 1
ATOM 689 C CA . VAL A 1 88 ? 9.446 -13.805 -26.634 1.00 47.53 88 VAL A CA 1
ATOM 690 C C . VAL A 1 88 ? 9.746 -15.300 -26.589 1.00 47.53 88 VAL A C 1
ATOM 692 O O . VAL A 1 88 ? 8.878 -16.092 -26.237 1.00 47.53 88 VAL A O 1
ATOM 695 N N . ASN A 1 89 ? 10.958 -15.697 -26.982 1.00 51.81 89 ASN A N 1
ATOM 696 C CA . ASN A 1 89 ? 11.438 -17.064 -26.752 1.00 51.81 89 ASN A CA 1
ATOM 697 C C . ASN A 1 89 ? 12.503 -17.169 -25.652 1.00 51.81 89 ASN A C 1
ATOM 699 O O . ASN A 1 89 ? 12.979 -18.261 -25.376 1.00 51.81 89 ASN A O 1
ATOM 703 N N . GLU A 1 90 ? 12.872 -16.080 -24.979 1.00 53.41 90 GLU A N 1
ATOM 704 C CA . GLU A 1 90 ? 13.812 -16.152 -23.859 1.00 53.41 90 GLU A CA 1
ATOM 705 C C . GLU A 1 90 ? 13.368 -15.204 -22.741 1.00 53.41 90 GLU A C 1
ATOM 707 O O . GLU A 1 90 ? 13.068 -14.037 -22.980 1.00 53.41 90 GLU A O 1
ATOM 712 N N . MET A 1 91 ? 13.339 -15.733 -21.515 1.00 48.78 91 MET A N 1
ATOM 713 C CA . MET A 1 91 ? 12.969 -15.080 -20.252 1.00 48.78 91 MET A CA 1
ATOM 714 C C . MET A 1 91 ? 11.487 -15.091 -19.849 1.00 48.78 91 MET A C 1
ATOM 716 O O . MET A 1 91 ? 10.920 -14.088 -19.420 1.00 48.78 91 MET A O 1
ATOM 720 N N . GLN A 1 92 ? 10.880 -16.276 -19.856 1.00 46.59 92 GLN A N 1
ATOM 721 C CA . GLN A 1 92 ? 9.777 -16.554 -18.943 1.00 46.59 92 GLN A CA 1
ATOM 722 C C . GLN A 1 92 ? 10.364 -16.979 -17.580 1.00 46.59 92 GLN A C 1
ATOM 724 O O . GLN A 1 92 ? 10.531 -18.167 -17.323 1.00 46.59 92 GLN A O 1
ATOM 729 N N . MET A 1 93 ? 10.662 -16.031 -16.682 1.00 50.16 93 MET A N 1
ATOM 730 C CA . MET A 1 93 ? 10.625 -16.356 -15.249 1.00 50.16 93 MET A CA 1
ATOM 731 C C . MET A 1 93 ? 9.147 -16.477 -14.882 1.00 50.16 93 MET A C 1
ATOM 733 O O . MET A 1 93 ? 8.481 -15.488 -14.573 1.00 50.16 93 MET A O 1
ATOM 737 N N . VAL A 1 94 ? 8.600 -17.687 -15.001 1.00 52.41 94 VAL A N 1
ATOM 738 C CA . VAL A 1 94 ? 7.345 -18.011 -14.327 1.00 52.41 94 VAL A CA 1
ATOM 739 C C . VAL A 1 94 ? 7.682 -17.981 -12.841 1.00 52.41 94 VAL A C 1
ATOM 741 O O . VAL A 1 94 ? 8.415 -18.840 -12.365 1.00 52.41 94 VAL A O 1
ATOM 744 N N . LEU A 1 95 ? 7.208 -16.968 -12.117 1.00 49.50 95 LEU A N 1
ATOM 745 C CA . LEU A 1 95 ? 7.069 -17.115 -10.675 1.00 49.50 95 LEU A CA 1
ATOM 746 C C . LEU A 1 95 ? 5.959 -18.154 -10.508 1.00 49.50 95 LEU A C 1
ATOM 748 O O . LEU A 1 95 ? 4.808 -17.865 -10.850 1.00 49.50 95 LEU A O 1
ATOM 752 N N . ASP A 1 96 ? 6.313 -19.377 -10.126 1.00 49.34 96 ASP A N 1
ATOM 753 C CA . ASP A 1 96 ? 5.327 -20.421 -9.896 1.00 49.34 96 ASP A CA 1
ATOM 754 C C . ASP A 1 96 ? 4.542 -20.076 -8.629 1.00 49.34 96 ASP A C 1
ATOM 756 O O . ASP A 1 96 ? 4.948 -20.339 -7.503 1.00 49.34 96 ASP A O 1
ATOM 760 N N . VAL A 1 97 ? 3.409 -19.403 -8.818 1.00 53.09 97 VAL A N 1
ATOM 761 C CA . VAL A 1 97 ? 2.536 -18.975 -7.719 1.00 53.09 97 VAL A CA 1
ATOM 762 C C . VAL A 1 97 ? 1.873 -20.183 -7.038 1.00 53.09 97 VAL A C 1
ATOM 764 O O . VAL A 1 97 ? 1.249 -20.011 -5.996 1.00 53.09 97 VAL A O 1
ATOM 767 N N . SER A 1 98 ? 1.998 -21.398 -7.592 1.00 54.97 98 SER A N 1
ATOM 768 C CA . SER A 1 98 ? 1.493 -22.613 -6.946 1.00 54.97 98 SER A CA 1
ATOM 769 C C . SER A 1 98 ? 2.323 -23.048 -5.731 1.00 54.97 98 SER A C 1
ATOM 771 O O . SER A 1 98 ? 1.774 -23.711 -4.858 1.00 54.97 98 SER A O 1
ATOM 773 N N . GLU A 1 99 ? 3.571 -22.580 -5.593 1.00 54.22 99 GLU A N 1
ATOM 774 C CA . GLU A 1 99 ? 4.381 -22.762 -4.372 1.00 54.22 99 GLU A CA 1
ATOM 775 C C . GLU A 1 99 ? 3.973 -21.812 -3.227 1.00 54.22 99 GLU A C 1
ATOM 777 O O . GLU A 1 99 ? 4.386 -21.995 -2.088 1.00 54.22 99 GLU A O 1
ATOM 782 N N . PHE A 1 100 ? 3.142 -20.796 -3.492 1.00 53.94 100 PHE A N 1
ATOM 783 C CA . PHE A 1 100 ? 2.726 -19.802 -2.488 1.00 53.94 100 PHE A CA 1
ATOM 784 C C . PHE A 1 100 ? 1.478 -20.198 -1.678 1.00 53.94 100 PHE A C 1
ATOM 786 O O . PHE A 1 100 ? 1.067 -19.437 -0.799 1.00 53.94 100 PHE A O 1
ATOM 793 N N . ASP A 1 101 ? 0.844 -21.331 -1.999 1.00 51.38 101 ASP A N 1
ATOM 794 C CA . ASP A 1 101 ? -0.389 -21.796 -1.338 1.00 51.38 101 ASP A CA 1
ATOM 795 C C . ASP A 1 101 ? -0.105 -22.687 -0.111 1.00 51.38 101 ASP A C 1
ATOM 797 O O . ASP A 1 101 ? -1.018 -23.039 0.640 1.00 51.38 101 ASP A O 1
ATOM 801 N N . GLU A 1 102 ? 1.166 -23.023 0.134 1.00 65.31 102 GLU A N 1
ATOM 802 C CA . GLU A 1 102 ? 1.597 -23.676 1.367 1.00 65.31 102 GLU A CA 1
ATOM 803 C C . GLU A 1 102 ? 1.826 -22.635 2.470 1.00 65.31 102 GLU A C 1
ATOM 805 O O . GLU A 1 102 ? 2.377 -21.552 2.254 1.00 65.31 102 GLU A O 1
ATOM 810 N N . ALA A 1 103 ? 1.360 -22.940 3.685 1.00 71.81 103 ALA A N 1
ATOM 811 C CA . ALA A 1 103 ? 1.669 -22.115 4.843 1.00 71.81 103 ALA A CA 1
ATOM 812 C C . ALA A 1 103 ? 3.193 -22.090 5.031 1.00 71.81 103 ALA A C 1
ATOM 814 O O . ALA A 1 103 ? 3.803 -23.154 5.130 1.00 71.81 103 ALA A O 1
ATOM 815 N N . ILE A 1 104 ? 3.778 -20.889 5.093 1.00 74.88 104 ILE A N 1
ATOM 816 C CA . ILE A 1 104 ? 5.203 -20.692 5.397 1.00 74.88 104 ILE A CA 1
ATOM 817 C C . ILE A 1 104 ? 5.500 -21.436 6.701 1.00 74.88 104 ILE A C 1
ATOM 819 O O . ILE A 1 104 ? 4.878 -21.132 7.725 1.00 74.88 104 ILE A O 1
ATOM 823 N N . GLN A 1 105 ? 6.390 -22.429 6.653 1.00 82.56 105 GLN A N 1
ATOM 824 C CA . GLN A 1 105 ? 6.793 -23.150 7.856 1.00 82.56 105 GLN A CA 1
ATOM 825 C C . GLN A 1 105 ? 7.620 -22.220 8.752 1.00 82.56 105 GLN A C 1
ATOM 827 O O . GLN A 1 105 ? 8.207 -21.241 8.284 1.00 82.56 105 GLN A O 1
ATOM 832 N N . GLU A 1 106 ? 7.643 -22.489 10.057 1.00 79.31 106 GLU A N 1
ATOM 833 C CA . GLU A 1 106 ? 8.361 -21.643 11.021 1.00 79.31 106 GLU A CA 1
ATOM 834 C C . GLU A 1 106 ? 9.852 -21.553 10.664 1.00 79.31 106 GLU A C 1
ATOM 836 O O . GLU A 1 106 ? 10.450 -20.482 10.724 1.00 79.31 106 GLU A O 1
ATOM 841 N N . GLU A 1 107 ? 10.419 -22.648 10.163 1.00 77.62 107 GLU A N 1
ATOM 842 C CA . GLU A 1 107 ? 11.805 -22.729 9.717 1.00 77.62 107 GLU A CA 1
ATOM 843 C C . GLU A 1 107 ? 12.087 -21.861 8.478 1.00 77.62 107 GLU A C 1
ATOM 845 O O . GLU A 1 107 ? 13.136 -21.219 8.408 1.00 77.62 107 GLU A O 1
ATOM 850 N N . ASP A 1 108 ? 11.149 -21.790 7.529 1.00 83.00 108 ASP A N 1
ATOM 851 C CA . ASP A 1 108 ? 11.275 -20.948 6.330 1.00 83.00 108 ASP A CA 1
ATOM 852 C C . ASP A 1 108 ? 11.174 -19.462 6.683 1.00 83.00 108 ASP A C 1
ATOM 854 O O . ASP A 1 108 ? 11.866 -18.617 6.106 1.00 83.00 108 ASP A O 1
ATOM 858 N N . PHE A 1 109 ? 10.316 -19.133 7.653 1.00 82.06 109 PHE A N 1
ATOM 859 C CA . PHE A 1 109 ? 10.183 -17.774 8.159 1.00 82.06 109 PHE A CA 1
ATOM 860 C C . PHE A 1 109 ? 11.462 -17.316 8.862 1.00 82.06 109 PHE A C 1
ATOM 862 O O . PHE A 1 109 ? 11.965 -16.236 8.556 1.00 82.06 109 PHE A O 1
ATOM 869 N N . GLU A 1 110 ? 12.014 -18.136 9.757 1.00 86.06 110 GLU A N 1
ATOM 870 C CA . GLU A 1 110 ? 13.263 -17.822 10.455 1.00 86.06 110 GLU A CA 1
ATOM 871 C C . GLU A 1 110 ? 14.437 -17.707 9.474 1.00 86.06 110 GLU A C 1
ATOM 873 O O . GLU A 1 110 ? 15.203 -16.748 9.544 1.00 86.06 110 GLU A O 1
ATOM 878 N N . ALA A 1 111 ? 14.532 -18.603 8.485 1.00 86.69 111 ALA A N 1
ATOM 879 C CA . ALA A 1 111 ? 15.543 -18.510 7.433 1.00 86.69 111 ALA A CA 1
ATOM 880 C C . ALA A 1 111 ? 15.423 -17.214 6.611 1.00 86.69 111 ALA A C 1
ATOM 882 O O . ALA A 1 111 ? 16.434 -16.604 6.258 1.00 86.69 111 ALA A O 1
ATOM 883 N N . PHE A 1 112 ? 14.198 -16.764 6.323 1.00 84.81 112 PHE A N 1
ATOM 884 C CA . PHE A 1 112 ? 13.960 -15.484 5.657 1.00 84.81 112 PHE A CA 1
ATOM 885 C C . PHE A 1 112 ? 14.349 -14.291 6.540 1.00 84.81 112 PHE A C 1
ATOM 887 O O . PHE A 1 112 ? 14.970 -13.345 6.056 1.00 84.81 112 PHE A O 1
ATOM 894 N N . VAL A 1 113 ? 14.005 -14.320 7.828 1.00 86.50 113 VAL A N 1
ATOM 895 C CA . VAL A 1 113 ? 14.344 -13.252 8.783 1.00 86.50 113 VAL A CA 1
ATOM 896 C C . VAL A 1 113 ? 15.856 -13.133 8.966 1.00 86.50 113 VAL A C 1
ATOM 898 O O . VAL A 1 113 ? 16.385 -12.021 8.994 1.00 86.50 113 VAL A O 1
ATOM 901 N N . ASP A 1 114 ? 16.551 -14.264 9.047 1.00 91.94 114 ASP A N 1
ATOM 902 C CA . ASP A 1 114 ? 17.991 -14.320 9.283 1.00 91.94 114 ASP A CA 1
ATOM 903 C C . ASP A 1 114 ? 18.832 -14.202 7.999 1.00 91.94 114 ASP A C 1
ATOM 905 O O . ASP A 1 114 ? 20.062 -14.215 8.084 1.00 91.94 114 ASP A O 1
ATOM 909 N N . CYS A 1 115 ? 18.222 -14.051 6.817 1.00 89.19 115 CYS A N 1
ATOM 910 C CA . CYS A 1 115 ? 18.962 -14.110 5.550 1.00 89.19 115 CYS A CA 1
ATOM 911 C C . CYS A 1 115 ? 20.086 -13.061 5.435 1.00 89.19 115 CYS A C 1
ATOM 913 O O . CYS A 1 115 ? 21.129 -13.347 4.850 1.00 89.19 115 CYS A O 1
ATOM 915 N N . ASP A 1 116 ? 19.913 -11.897 6.067 1.00 85.31 116 ASP A N 1
ATOM 916 C CA . ASP A 1 116 ? 20.893 -10.806 6.094 1.00 85.31 116 ASP A CA 1
ATOM 917 C C . ASP A 1 116 ? 21.587 -10.653 7.462 1.00 85.31 116 ASP A C 1
ATOM 919 O O . ASP A 1 116 ? 22.279 -9.664 7.706 1.00 85.31 116 ASP A O 1
ATOM 923 N N . LYS A 1 117 ? 21.429 -11.611 8.385 1.00 86.81 117 LYS A N 1
ATOM 924 C CA . LYS A 1 117 ? 21.951 -11.507 9.762 1.00 86.81 117 LYS A CA 1
ATOM 925 C C . LYS A 1 117 ? 23.468 -11.317 9.819 1.00 86.81 117 LYS A C 1
ATOM 927 O O . LYS A 1 117 ? 23.968 -10.611 10.692 1.00 86.81 117 LYS A O 1
ATOM 932 N N . GLU A 1 118 ? 24.187 -11.948 8.896 1.00 85.25 118 GLU A N 1
ATOM 933 C CA . GLU A 1 118 ? 25.649 -11.869 8.785 1.00 85.25 118 GLU A CA 1
ATOM 934 C C . GLU A 1 118 ? 26.114 -10.917 7.675 1.00 85.25 118 GLU A C 1
ATOM 936 O O . GLU A 1 118 ? 27.311 -10.809 7.408 1.00 85.25 118 GLU A O 1
ATOM 941 N N . ALA A 1 119 ? 25.193 -10.207 7.019 1.00 81.38 119 ALA A N 1
ATOM 942 C CA . ALA A 1 119 ? 25.568 -9.222 6.021 1.00 81.38 119 ALA A CA 1
ATOM 943 C C . ALA A 1 119 ? 26.296 -8.055 6.706 1.00 81.38 119 ALA A C 1
ATOM 945 O O . ALA A 1 119 ? 25.746 -7.382 7.583 1.00 81.38 119 ALA A O 1
ATOM 946 N N . GLU A 1 120 ? 27.535 -7.778 6.290 1.00 77.62 120 GLU A N 1
ATOM 947 C CA . GLU A 1 120 ? 28.265 -6.581 6.712 1.00 77.62 120 GLU A CA 1
ATOM 948 C C . GLU A 1 120 ? 27.514 -5.328 6.229 1.00 77.62 120 GLU A C 1
ATOM 950 O O . GLU A 1 120 ? 27.639 -4.881 5.090 1.00 77.62 120 GLU A O 1
ATOM 955 N N . CYS A 1 121 ? 26.681 -4.762 7.105 1.00 68.31 121 CYS A N 1
ATOM 956 C CA . CYS A 1 121 ? 25.832 -3.608 6.791 1.00 68.31 121 CYS A CA 1
ATOM 957 C C . CYS A 1 121 ? 26.577 -2.266 6.886 1.00 68.31 121 CYS A C 1
ATOM 959 O O . CYS A 1 121 ? 26.019 -1.215 6.563 1.00 68.31 121 CYS A O 1
ATOM 961 N N . PHE A 1 122 ? 27.822 -2.284 7.360 1.00 69.25 122 PHE A N 1
ATOM 962 C CA . PHE A 1 122 ? 28.670 -1.113 7.527 1.00 69.25 122 PHE A CA 1
ATOM 963 C C . PHE A 1 122 ? 30.145 -1.519 7.454 1.00 69.25 122 PHE A C 1
ATOM 965 O O . PHE A 1 122 ? 30.537 -2.563 7.966 1.00 69.25 122 PHE A O 1
ATOM 972 N N . GLY A 1 123 ? 30.968 -0.669 6.841 1.00 68.75 123 GLY A N 1
ATOM 973 C CA . GLY A 1 123 ? 32.416 -0.716 7.017 1.00 68.75 123 GLY A CA 1
ATOM 974 C C . GLY A 1 123 ? 32.802 0.159 8.205 1.00 68.75 123 GLY A C 1
ATOM 975 O O . GLY A 1 123 ? 32.292 1.274 8.336 1.00 68.75 123 GLY A O 1
ATOM 976 N N . ASN A 1 124 ? 33.691 -0.326 9.072 1.00 71.50 124 ASN A N 1
ATOM 977 C CA . ASN A 1 124 ? 34.304 0.522 10.091 1.00 71.50 124 ASN A CA 1
ATOM 978 C C . ASN A 1 124 ? 35.265 1.481 9.385 1.00 71.50 124 ASN A C 1
ATOM 980 O O . ASN A 1 124 ? 36.380 1.094 9.043 1.00 71.50 124 ASN A O 1
ATOM 984 N N . LEU A 1 125 ? 34.814 2.708 9.134 1.00 73.31 125 LEU A N 1
ATOM 985 C CA . LEU A 1 125 ? 35.703 3.788 8.725 1.00 73.31 125 LEU A CA 1
ATOM 986 C C . LEU A 1 125 ? 36.584 4.150 9.920 1.00 73.31 125 LEU A C 1
ATOM 988 O O . LEU A 1 125 ? 36.094 4.312 11.039 1.00 73.31 125 LEU A O 1
ATOM 992 N N . THR A 1 126 ? 37.880 4.275 9.681 1.00 83.69 126 THR A N 1
ATOM 993 C CA . THR A 1 126 ? 38.799 4.867 10.652 1.00 83.69 126 THR A CA 1
ATOM 994 C C . THR A 1 126 ? 38.506 6.362 10.811 1.00 83.69 126 THR A C 1
ATOM 996 O O . THR A 1 126 ? 37.986 7.004 9.895 1.00 83.69 126 THR A O 1
ATOM 999 N N . ASP A 1 127 ? 38.853 6.941 11.965 1.00 81.88 127 ASP A N 1
ATOM 1000 C CA . ASP A 1 127 ? 38.665 8.378 12.229 1.00 81.88 127 ASP A CA 1
ATOM 1001 C C . ASP A 1 127 ? 39.320 9.260 11.145 1.00 81.88 127 ASP A C 1
ATOM 1003 O O . ASP A 1 127 ? 38.795 10.325 10.799 1.00 81.88 127 ASP A O 1
ATOM 1007 N N . ASP A 1 128 ? 40.421 8.784 10.556 1.00 82.06 128 ASP A N 1
ATOM 1008 C CA . ASP A 1 128 ? 41.125 9.438 9.452 1.00 82.06 128 ASP A CA 1
ATOM 1009 C C . ASP A 1 128 ? 40.287 9.441 8.158 1.00 82.06 128 ASP A C 1
ATOM 1011 O O . ASP A 1 128 ? 40.112 10.489 7.530 1.00 82.06 128 ASP A O 1
ATOM 1015 N N . GLU A 1 129 ? 39.683 8.304 7.794 1.00 81.88 129 GLU A N 1
ATOM 1016 C CA . GLU A 1 129 ? 38.801 8.187 6.622 1.00 81.88 129 GLU A CA 1
ATOM 1017 C C . GLU A 1 129 ? 37.509 9.006 6.785 1.00 81.88 129 GLU A C 1
ATOM 1019 O O . GLU A 1 129 ? 37.012 9.599 5.820 1.00 81.88 129 GLU A O 1
ATOM 1024 N N . ILE A 1 130 ? 36.985 9.107 8.013 1.00 78.56 130 ILE A N 1
ATOM 1025 C CA . ILE A 1 130 ? 35.847 9.979 8.337 1.00 78.56 130 ILE A CA 1
ATOM 1026 C C . ILE A 1 130 ? 36.231 11.443 8.100 1.00 78.56 130 ILE A C 1
ATOM 1028 O O . ILE A 1 130 ? 35.494 12.172 7.428 1.00 78.56 130 ILE A O 1
ATOM 1032 N N . CYS A 1 131 ? 37.392 11.877 8.599 1.00 80.75 131 CYS A N 1
ATOM 1033 C CA . CYS A 1 131 ? 37.861 13.253 8.441 1.00 80.75 131 CYS A CA 1
ATOM 1034 C C . CYS A 1 131 ? 38.090 13.638 6.975 1.00 80.75 131 CYS A C 1
ATOM 1036 O O . CYS A 1 131 ? 37.806 14.774 6.590 1.00 80.75 131 CYS A O 1
ATOM 1038 N N . ASP A 1 132 ? 38.578 12.717 6.148 1.00 79.88 132 ASP A N 1
ATOM 1039 C CA . ASP A 1 132 ? 38.839 12.990 4.733 1.00 79.88 132 ASP A CA 1
ATOM 1040 C C . ASP A 1 132 ? 37.557 13.045 3.890 1.00 79.88 132 ASP A C 1
ATOM 1042 O O . ASP A 1 132 ? 37.467 13.856 2.965 1.00 79.88 132 ASP A O 1
ATOM 1046 N N . SER A 1 133 ? 36.515 12.297 4.267 1.00 74.12 133 SER A N 1
ATOM 1047 C CA . SER A 1 133 ? 35.200 12.370 3.612 1.00 74.12 133 SER A CA 1
ATOM 1048 C C . SER A 1 133 ? 34.496 13.728 3.779 1.00 74.12 133 SER A C 1
ATOM 1050 O O . SER A 1 133 ? 33.727 14.140 2.910 1.00 74.12 133 SER A O 1
ATOM 1052 N N . VAL A 1 134 ? 34.788 14.458 4.864 1.00 69.31 134 VAL A N 1
ATOM 1053 C CA . VAL A 1 134 ? 34.213 15.786 5.155 1.00 69.31 134 VAL A CA 1
ATOM 1054 C C . VAL A 1 134 ? 34.951 16.906 4.412 1.00 69.31 134 VAL A C 1
ATOM 1056 O O . VAL A 1 134 ? 34.345 17.927 4.106 1.00 69.31 134 VAL A O 1
ATOM 1059 N N . LYS A 1 135 ? 36.236 16.720 4.079 1.00 65.88 135 LYS A N 1
ATOM 1060 C CA . LYS A 1 135 ? 37.060 17.723 3.370 1.00 65.88 135 LYS A CA 1
ATOM 1061 C C . LYS A 1 135 ? 36.809 17.777 1.858 1.00 65.88 135 LYS A C 1
ATOM 1063 O O . LYS A 1 135 ? 37.306 18.686 1.199 1.00 65.88 135 LYS A O 1
ATOM 1068 N N . LEU A 1 136 ? 36.104 16.787 1.306 1.00 54.31 136 LEU A N 1
ATOM 1069 C CA . LEU A 1 136 ? 35.802 16.667 -0.126 1.00 54.31 136 LEU A CA 1
ATOM 1070 C C . LEU A 1 136 ? 34.444 17.278 -0.536 1.00 54.31 136 LEU A C 1
ATOM 1072 O O . LEU A 1 136 ? 34.082 17.180 -1.708 1.00 54.31 136 LEU A O 1
ATOM 1076 N N . ASN A 1 137 ? 33.726 17.928 0.389 1.00 42.66 137 ASN A N 1
ATOM 1077 C CA . ASN A 1 137 ? 32.563 18.791 0.119 1.00 42.66 137 ASN A CA 1
ATOM 1078 C C . ASN A 1 137 ? 32.880 20.254 0.446 1.00 42.66 137 ASN A C 1
ATOM 1080 O O . ASN A 1 137 ? 32.225 21.131 -0.159 1.00 42.66 137 ASN A O 1
#

pLDDT: mean 82.55, std 16.02, range [42.66, 98.38]

Foldseek 3Di:
DPPPCCCQQPLCNLCLVVQLVVQLVVLLVVVLVVCVVVVHHSVRSVVVDDPVNSVVSSVVSNVPCDPVSSLVSCVRSVHDDDDPPPDPPDDPPPPPCVVVPDDQDPVNVVCVVCVCVVPPPDDPDDPVNVVVVVVVD

Secondary structure (DSSP, 8-state):
--TT-HHHH-TIIIIIHHHHHHHHHHHHHHHHHHHHHTT--HHHHHHT--HHHHHHHHHHHHHHS-HHHHHHHHHHTTPPP--TTS---S------GGGGGSPPPHHHHHHHHTTTTTS-------HHHHHHHHHT-

Radius of gyration: 22.14 Å; chains: 1; bounding box: 64×42×48 Å